Protein AF-B5IKN6-F1 (afdb_monomer_lite)

Structure (mmCIF, N/CA/C/O backbone):
data_AF-B5IKN6-F1
#
_entry.id   AF-B5IKN6-F1
#
loop_
_atom_site.group_PDB
_atom_site.id
_atom_site.type_symbol
_atom_site.label_atom_id
_atom_site.label_alt_id
_atom_site.label_comp_id
_atom_site.label_asym_id
_atom_site.label_entity_id
_atom_site.label_seq_id
_atom_site.pdbx_PDB_ins_code
_atom_site.Cartn_x
_atom_site.Cartn_y
_atom_site.Cartn_z
_atom_site.occupancy
_atom_site.B_iso_or_equiv
_atom_site.auth_seq_id
_atom_site.auth_comp_id
_atom_site.auth_asym_id
_atom_site.auth_atom_id
_atom_site.pdbx_PDB_model_num
ATOM 1 N N . MET A 1 1 ? 20.873 3.061 -1.539 1.00 46.25 1 MET A N 1
ATOM 2 C CA . MET A 1 1 ? 19.699 2.345 -2.075 1.00 46.25 1 MET A CA 1
ATOM 3 C C . MET A 1 1 ? 19.416 2.955 -3.427 1.00 46.25 1 MET A C 1
ATOM 5 O O . MET A 1 1 ? 19.333 4.172 -3.497 1.00 46.25 1 MET A O 1
ATOM 9 N N . THR A 1 2 ? 19.391 2.159 -4.491 1.00 53.03 2 THR A N 1
ATOM 10 C CA . THR A 1 2 ? 18.899 2.641 -5.787 1.00 53.03 2 THR A CA 1
ATOM 11 C C . THR A 1 2 ? 17.390 2.832 -5.638 1.00 53.03 2 THR A C 1
ATOM 13 O O . THR A 1 2 ? 16.759 1.903 -5.126 1.00 53.03 2 THR A O 1
ATOM 16 N N . PRO A 1 3 ? 16.816 3.995 -5.989 1.00 59.75 3 PRO A N 1
ATOM 17 C CA . PRO A 1 3 ? 15.366 4.152 -5.999 1.00 59.75 3 PRO A CA 1
ATOM 18 C C . PRO A 1 3 ? 14.759 3.054 -6.877 1.00 59.75 3 PRO A C 1
ATOM 20 O O . PRO A 1 3 ? 15.257 2.778 -7.971 1.00 59.75 3 PRO A O 1
ATOM 23 N N . GLY A 1 4 ? 13.757 2.355 -6.345 1.00 67.06 4 GL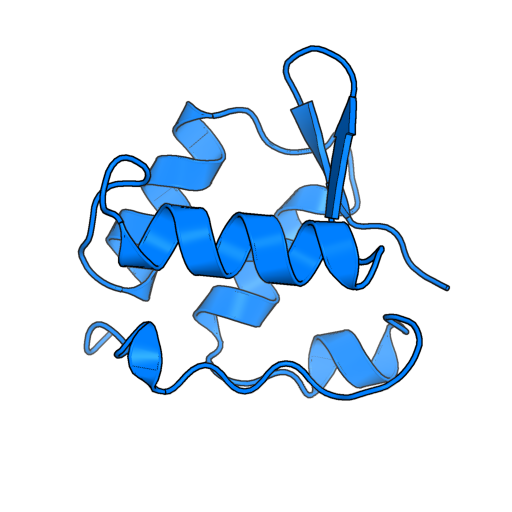Y A N 1
ATOM 24 C CA . GLY A 1 4 ? 12.999 1.377 -7.116 1.00 67.06 4 GLY A CA 1
ATOM 25 C C . GLY A 1 4 ? 12.117 2.073 -8.148 1.00 67.06 4 GLY A C 1
ATOM 26 O O . GLY A 1 4 ? 11.743 3.227 -7.967 1.00 67.06 4 GLY A O 1
ATOM 27 N N . ASP A 1 5 ? 11.750 1.358 -9.206 1.00 79.00 5 ASP A N 1
ATOM 28 C CA . ASP A 1 5 ? 10.713 1.805 -10.136 1.00 79.00 5 ASP A CA 1
ATOM 29 C C . ASP A 1 5 ? 9.339 1.386 -9.587 1.00 79.00 5 ASP A C 1
ATOM 31 O O . ASP A 1 5 ? 9.114 0.200 -9.317 1.00 79.00 5 ASP A O 1
ATOM 35 N N . LEU A 1 6 ? 8.436 2.350 -9.371 1.00 82.69 6 LEU A N 1
ATOM 36 C CA . LEU A 1 6 ? 7.064 2.078 -8.921 1.00 82.69 6 LEU A CA 1
ATOM 37 C C . LEU A 1 6 ? 6.293 1.239 -9.944 1.00 82.69 6 LEU A C 1
ATOM 39 O O . LEU A 1 6 ? 5.525 0.359 -9.560 1.00 82.69 6 LEU A O 1
ATOM 43 N N . SER A 1 7 ? 6.566 1.442 -11.232 1.00 73.75 7 SER A N 1
ATOM 44 C CA . SER A 1 7 ? 5.906 0.746 -12.342 1.00 73.75 7 SER A CA 1
ATOM 45 C C . SER A 1 7 ? 6.242 -0.746 -12.380 1.00 73.75 7 SER A C 1
ATOM 47 O O . SER A 1 7 ? 5.505 -1.548 -12.949 1.00 73.75 7 SER A O 1
ATOM 49 N N . ALA A 1 8 ? 7.361 -1.13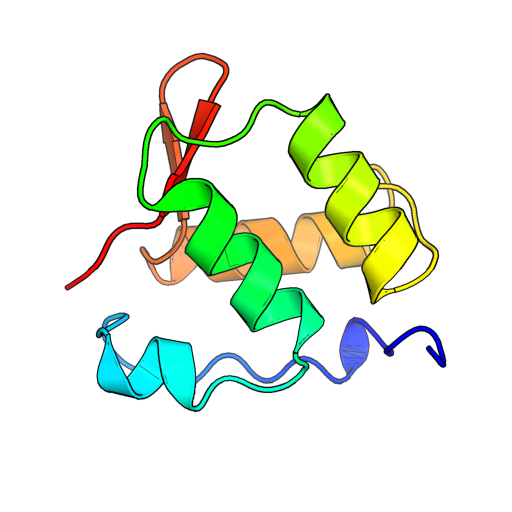7 -11.764 1.00 78.00 8 ALA A N 1
ATOM 50 C CA . ALA A 1 8 ? 7.813 -2.522 -11.677 1.00 78.00 8 ALA A CA 1
ATOM 51 C C . ALA A 1 8 ? 7.272 -3.261 -10.438 1.00 78.00 8 ALA A C 1
ATOM 53 O O . ALA A 1 8 ? 7.598 -4.433 -10.227 1.00 78.00 8 ALA A O 1
ATOM 54 N N . VAL A 1 9 ? 6.477 -2.599 -9.589 1.00 85.44 9 VAL A N 1
ATOM 55 C CA . VAL A 1 9 ? 5.926 -3.209 -8.377 1.00 85.44 9 VAL A CA 1
ATOM 56 C C . VAL A 1 9 ? 4.846 -4.221 -8.750 1.00 85.44 9 VAL A C 1
ATOM 58 O O . VAL A 1 9 ? 3.745 -3.871 -9.166 1.00 85.44 9 VAL A O 1
ATOM 61 N N . VAL A 1 10 ? 5.145 -5.502 -8.538 1.00 84.94 10 VAL A N 1
ATOM 62 C CA . VAL A 1 10 ? 4.173 -6.584 -8.703 1.00 84.94 10 VAL A CA 1
ATOM 63 C C . VAL A 1 10 ? 3.527 -6.873 -7.354 1.00 84.94 10 VAL A C 1
ATOM 65 O O . VAL A 1 10 ? 4.206 -7.263 -6.406 1.00 84.94 10 VAL A O 1
ATOM 68 N N . VAL A 1 11 ? 2.207 -6.704 -7.270 1.00 86.25 11 VAL A N 1
ATOM 69 C CA . VAL A 1 11 ? 1.409 -7.058 -6.089 1.00 86.25 11 VAL A CA 1
ATOM 70 C C . VAL A 1 11 ? 0.816 -8.457 -6.302 1.00 86.25 11 VAL A C 1
ATOM 72 O O . VAL A 1 11 ? -0.051 -8.611 -7.164 1.00 86.25 11 VAL A O 1
ATOM 75 N N . PRO A 1 12 ? 1.269 -9.486 -5.556 1.00 86.81 12 PRO A N 1
ATOM 76 C CA . PRO A 1 12 ? 0.731 -10.837 -5.651 1.00 86.81 12 PRO A CA 1
ATOM 77 C C . PRO A 1 12 ? -0.786 -10.919 -5.503 1.00 86.81 12 PRO A C 1
ATOM 79 O O . PRO A 1 12 ? -1.432 -10.107 -4.831 1.00 86.81 12 PRO A O 1
ATOM 82 N N . GLU A 1 13 ? -1.354 -11.977 -6.074 1.00 86.56 13 GLU A N 1
ATOM 83 C CA . GLU A 1 13 ? -2.745 -12.303 -5.820 1.00 86.56 13 GLU A CA 1
ATOM 84 C C . GLU A 1 13 ? -2.954 -12.964 -4.443 1.00 86.56 13 GLU A C 1
ATOM 86 O O . GLU A 1 13 ? -2.066 -13.614 -3.899 1.00 86.56 13 GLU A O 1
ATOM 91 N N . GLY A 1 14 ? -4.151 -12.796 -3.877 1.00 88.56 14 GLY A N 1
ATOM 92 C CA . GLY A 1 14 ? -4.562 -13.312 -2.575 1.00 88.56 14 GLY A CA 1
ATOM 93 C C . GLY A 1 14 ? -4.514 -12.304 -1.413 1.00 88.56 14 GLY A C 1
ATOM 94 O O . GLY A 1 14 ? -4.194 -11.122 -1.590 1.00 88.56 14 GLY A O 1
ATOM 95 N N . PRO A 1 15 ? -4.893 -12.761 -0.206 1.00 91.44 15 PRO A N 1
ATOM 96 C CA . PRO A 1 15 ? -4.778 -11.975 1.016 1.00 91.44 15 PRO A CA 1
ATOM 97 C C . PRO A 1 15 ? -3.310 -11.747 1.398 1.00 91.44 15 PRO A C 1
ATOM 99 O O . PRO A 1 15 ? -2.432 -12.569 1.118 1.00 91.44 15 PRO A O 1
ATOM 102 N N . LEU A 1 16 ? -3.042 -10.631 2.077 1.00 94.44 16 LEU A N 1
ATOM 103 C CA . LEU A 1 16 ? -1.721 -10.362 2.628 1.00 94.44 16 LEU A CA 1
ATOM 104 C C . LEU A 1 16 ? -1.518 -11.200 3.890 1.00 94.44 16 LEU A C 1
ATOM 106 O O . LEU A 1 16 ? -2.083 -10.902 4.937 1.00 94.44 16 LEU A O 1
ATOM 110 N N . THR A 1 17 ? -0.663 -12.210 3.814 1.00 94.00 17 THR A N 1
ATOM 111 C CA . THR A 1 17 ? -0.227 -12.971 4.992 1.00 94.00 17 THR A CA 1
ATOM 112 C C . THR A 1 17 ? 1.138 -12.474 5.475 1.00 94.00 17 THR A C 1
ATOM 114 O O . THR A 1 17 ? 1.852 -11.779 4.747 1.00 94.00 17 THR A O 1
ATOM 117 N N . MET A 1 18 ? 1.559 -12.852 6.688 1.00 92.94 18 MET A N 1
ATOM 118 C CA . MET A 1 18 ? 2.913 -12.528 7.167 1.00 92.94 18 MET A CA 1
ATOM 119 C C . MET A 1 18 ? 4.014 -13.150 6.299 1.00 92.94 18 MET A C 1
ATOM 121 O O . MET A 1 18 ? 5.044 -12.515 6.085 1.00 92.94 18 MET A O 1
ATOM 125 N N . SER A 1 19 ? 3.812 -14.362 5.778 1.00 92.31 19 SER A N 1
ATOM 126 C CA . SER A 1 19 ? 4.764 -15.001 4.865 1.00 92.31 19 SER A CA 1
ATOM 127 C C . SER A 1 19 ? 4.833 -14.258 3.532 1.00 92.31 19 SER A C 1
ATOM 129 O O . SER A 1 19 ? 5.936 -13.928 3.098 1.00 92.31 19 SER A O 1
ATOM 131 N N . THR A 1 20 ? 3.685 -13.909 2.935 1.00 92.12 20 THR A N 1
ATOM 132 C CA . THR A 1 20 ? 3.642 -13.093 1.710 1.00 92.12 20 THR A CA 1
ATOM 133 C C . THR A 1 20 ? 4.348 -11.763 1.936 1.00 92.12 20 THR A C 1
ATOM 135 O O . THR A 1 20 ? 5.244 -11.417 1.177 1.00 92.12 20 THR A O 1
ATOM 138 N N . LEU A 1 21 ? 4.028 -11.060 3.027 1.00 93.00 21 LEU A N 1
ATOM 139 C CA . LEU A 1 21 ? 4.635 -9.779 3.383 1.00 93.00 21 LEU A CA 1
ATOM 140 C C . LEU A 1 21 ? 6.164 -9.858 3.456 1.00 93.00 21 LEU A C 1
ATOM 142 O O . LEU A 1 21 ? 6.851 -8.976 2.949 1.00 93.00 21 LEU A O 1
ATOM 146 N N . LEU A 1 22 ? 6.712 -10.900 4.082 1.00 91.50 22 LEU A N 1
ATOM 147 C CA . LEU A 1 22 ? 8.161 -11.079 4.195 1.00 91.50 22 LEU A CA 1
ATOM 148 C C . LEU A 1 22 ? 8.833 -11.405 2.855 1.00 91.50 22 LEU A C 1
ATOM 150 O O . LEU A 1 22 ? 10.013 -11.094 2.703 1.00 91.50 22 LEU A O 1
ATOM 154 N N . ALA A 1 23 ? 8.093 -11.980 1.907 1.00 91.38 23 ALA A N 1
ATOM 155 C CA . ALA A 1 23 ? 8.560 -12.312 0.565 1.00 91.38 23 ALA A CA 1
ATOM 156 C C . ALA A 1 23 ? 8.353 -11.185 -0.466 1.00 91.38 23 ALA A C 1
ATOM 158 O O . ALA A 1 23 ? 8.859 -11.296 -1.579 1.00 91.38 23 ALA A O 1
ATOM 159 N N . LEU A 1 24 ? 7.629 -10.107 -0.127 1.00 90.88 24 LEU A N 1
ATOM 160 C CA . LEU A 1 24 ? 7.329 -9.025 -1.071 1.00 90.88 24 LEU A CA 1
ATOM 161 C C . LEU A 1 24 ? 8.583 -8.286 -1.518 1.00 90.88 24 LEU A C 1
ATOM 163 O O . LEU A 1 24 ? 9.319 -7.759 -0.682 1.00 90.88 24 LEU A O 1
ATOM 167 N N . GLU A 1 25 ? 8.746 -8.164 -2.828 1.00 87.31 25 GLU A N 1
ATOM 168 C CA . GLU A 1 25 ? 9.671 -7.240 -3.470 1.00 87.31 25 GLU A CA 1
ATOM 169 C C . GLU A 1 25 ? 8.870 -6.185 -4.253 1.00 87.31 25 GLU A C 1
ATOM 171 O O . GLU A 1 25 ? 7.790 -6.493 -4.759 1.00 87.31 25 GLU A O 1
ATOM 176 N N . PRO A 1 26 ? 9.358 -4.939 -4.340 1.00 88.06 26 PRO A N 1
ATOM 177 C CA . PRO A 1 26 ? 10.612 -4.448 -3.767 1.00 88.06 26 PRO A CA 1
ATOM 178 C C . PRO A 1 26 ? 10.565 -4.298 -2.234 1.00 88.06 26 PRO A C 1
ATOM 180 O O . PRO A 1 26 ? 9.502 -4.128 -1.633 1.00 88.06 26 PRO A O 1
ATOM 183 N N . ALA A 1 27 ? 11.732 -4.286 -1.582 1.00 89.62 27 ALA A N 1
ATOM 184 C CA . ALA A 1 27 ? 11.863 -4.057 -0.135 1.00 89.62 27 ALA A CA 1
ATOM 185 C C . ALA A 1 27 ? 11.126 -2.796 0.377 1.00 89.62 27 ALA A C 1
ATOM 187 O O . ALA A 1 27 ? 10.671 -2.769 1.525 1.00 89.62 27 ALA A O 1
ATOM 188 N N . ALA A 1 28 ? 10.973 -1.770 -0.467 1.00 91.19 28 ALA A N 1
ATOM 189 C CA . ALA A 1 28 ? 10.194 -0.570 -0.169 1.00 91.19 28 ALA A CA 1
ATOM 190 C C . ALA A 1 28 ? 8.695 -0.872 0.030 1.00 91.19 28 ALA A C 1
ATOM 192 O O . ALA A 1 28 ? 8.114 -0.427 1.021 1.00 91.19 28 ALA A O 1
ATOM 193 N N . LEU A 1 29 ? 8.094 -1.722 -0.816 1.00 92.94 29 LEU A N 1
ATOM 194 C CA . LEU A 1 29 ? 6.706 -2.180 -0.660 1.00 92.94 29 LEU A CA 1
ATOM 195 C C . LEU A 1 29 ? 6.526 -2.939 0.659 1.00 92.94 29 LEU A C 1
ATOM 197 O O . LEU A 1 29 ? 5.587 -2.697 1.419 1.00 92.94 29 LEU A O 1
ATOM 201 N N . ARG A 1 30 ? 7.473 -3.825 0.976 1.00 93.44 30 ARG A N 1
ATOM 202 C CA . ARG A 1 30 ? 7.487 -4.536 2.257 1.00 93.44 30 ARG A CA 1
ATOM 203 C C . ARG A 1 30 ? 7.551 -3.566 3.435 1.00 93.44 30 ARG A C 1
ATOM 205 O O . ARG A 1 30 ? 6.840 -3.756 4.421 1.00 93.44 30 ARG A O 1
ATOM 212 N N . ARG A 1 31 ? 8.399 -2.537 3.365 1.00 92.62 31 ARG A N 1
ATOM 213 C CA . ARG A 1 31 ? 8.536 -1.523 4.421 1.00 92.62 31 ARG A CA 1
ATOM 214 C C . ARG A 1 31 ? 7.252 -0.715 4.597 1.00 92.62 31 ARG A C 1
ATOM 216 O O . ARG A 1 31 ? 6.832 -0.547 5.741 1.00 92.62 31 ARG A O 1
ATOM 223 N N . LEU A 1 32 ? 6.613 -0.307 3.500 1.00 94.31 32 LEU A N 1
ATOM 224 C CA . LEU A 1 32 ? 5.310 0.360 3.491 1.00 94.31 32 LEU A CA 1
ATOM 225 C C . LEU A 1 32 ? 4.264 -0.472 4.238 1.00 94.31 32 LEU A C 1
ATOM 227 O O . LEU A 1 32 ? 3.693 -0.026 5.233 1.00 94.31 32 LEU A O 1
ATOM 231 N N . LEU A 1 33 ? 4.087 -1.734 3.849 1.00 95.31 33 LEU A N 1
ATOM 232 C CA . LEU A 1 33 ? 3.078 -2.588 4.471 1.00 95.31 33 LEU A CA 1
ATOM 233 C C . LEU A 1 33 ? 3.430 -2.936 5.926 1.00 95.31 33 LEU A C 1
ATOM 235 O O . LEU A 1 33 ? 2.544 -2.966 6.778 1.00 95.31 33 LEU A O 1
ATOM 239 N N . LYS A 1 34 ? 4.709 -3.116 6.276 1.00 94.06 34 LYS A N 1
ATOM 240 C CA . LYS A 1 34 ? 5.115 -3.309 7.682 1.00 94.06 34 LYS A CA 1
ATOM 241 C C . LYS A 1 34 ? 4.855 -2.071 8.542 1.00 94.06 34 LYS A C 1
ATOM 243 O O . LYS A 1 34 ? 4.487 -2.229 9.706 1.00 94.06 34 LYS A O 1
ATOM 248 N N . GLY A 1 35 ? 5.028 -0.868 7.993 1.00 92.00 35 GLY A N 1
ATOM 249 C CA . GLY A 1 35 ? 4.733 0.386 8.688 1.00 92.00 35 GLY A CA 1
ATOM 250 C C . GLY A 1 35 ? 3.260 0.490 9.089 1.00 92.00 35 GLY A C 1
ATOM 251 O O . GLY A 1 35 ? 2.951 0.876 10.217 1.00 92.00 35 GLY A O 1
ATOM 252 N N . GLY A 1 36 ? 2.356 0.029 8.222 1.00 92.75 36 GLY A N 1
ATOM 253 C CA . GLY A 1 36 ? 0.915 0.060 8.476 1.00 92.75 36 GLY A CA 1
ATOM 254 C C . GLY A 1 36 ? 0.384 -0.99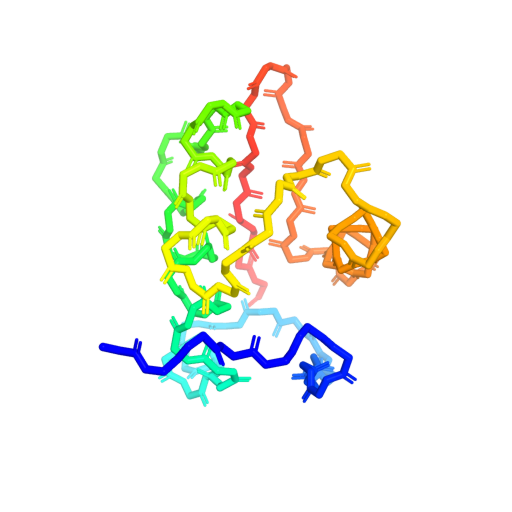4 9.461 1.00 92.75 36 GLY A C 1
ATOM 255 O O . GLY A 1 36 ? -0.756 -0.861 9.897 1.00 92.75 36 GLY A O 1
ATOM 256 N N . LEU A 1 37 ? 1.161 -2.017 9.853 1.00 91.38 37 LEU A N 1
ATOM 257 C CA . LEU A 1 37 ? 0.677 -3.126 10.707 1.00 91.38 37 LEU A CA 1
ATOM 258 C C . LEU A 1 37 ? 0.408 -2.749 12.171 1.00 91.38 37 LEU A C 1
ATOM 260 O O . LEU A 1 37 ? -0.296 -3.473 12.869 1.00 91.38 37 LEU A O 1
ATOM 264 N N . ARG A 1 38 ? 1.030 -1.679 12.677 1.00 82.12 38 ARG A N 1
ATOM 265 C CA . ARG A 1 38 ? 0.953 -1.314 14.101 1.00 82.12 38 ARG A CA 1
ATOM 266 C C . ARG A 1 38 ? -0.145 -0.288 14.354 1.00 82.12 38 ARG A C 1
ATOM 268 O O . ARG A 1 38 ? -1.308 -0.630 14.514 1.00 82.12 38 ARG A O 1
ATOM 275 N N . ARG A 1 39 ? 0.237 0.985 14.413 1.00 85.75 39 ARG A N 1
ATOM 276 C CA . ARG A 1 39 ? -0.669 2.110 14.664 1.00 85.75 39 ARG A CA 1
ATOM 277 C C . ARG A 1 39 ? -1.133 2.758 13.362 1.00 85.75 39 ARG A C 1
ATOM 279 O O . ARG A 1 39 ? -1.645 3.855 13.413 1.00 85.75 39 ARG A O 1
ATOM 286 N N . GLY A 1 40 ? -0.921 2.115 12.216 1.00 91.25 40 GLY A N 1
ATOM 287 C CA . GLY A 1 40 ? -1.010 2.785 10.924 1.00 91.25 40 GLY A CA 1
ATOM 288 C C . GLY A 1 40 ? 0.071 3.854 10.732 1.00 91.25 40 GLY A C 1
ATOM 289 O O . GLY A 1 40 ? 0.881 4.114 11.626 1.00 91.25 40 GLY A O 1
ATOM 290 N N . MET A 1 41 ? 0.092 4.442 9.542 1.00 95.06 41 MET A N 1
ATOM 291 C CA . MET A 1 41 ? 1.033 5.486 9.136 1.00 95.06 41 MET A CA 1
ATOM 292 C C . MET A 1 41 ? 0.280 6.777 8.839 1.00 95.06 41 MET A C 1
ATOM 294 O O . MET A 1 41 ? -0.780 6.728 8.218 1.00 95.06 41 MET A O 1
ATOM 298 N N . SER A 1 42 ? 0.816 7.925 9.246 1.00 95.00 42 SER A N 1
ATOM 299 C CA . SER A 1 42 ? 0.309 9.209 8.751 1.00 95.00 42 SER A CA 1
ATOM 300 C C . SER A 1 42 ? 0.667 9.409 7.274 1.00 95.00 42 SER A C 1
ATOM 302 O O . SER A 1 42 ? 1.491 8.674 6.722 1.00 95.00 42 SER A O 1
ATOM 304 N N . ALA A 1 43 ? 0.069 10.415 6.634 1.00 92.94 43 ALA A N 1
ATOM 305 C CA . ALA A 1 43 ? 0.413 10.781 5.262 1.00 92.94 43 ALA A CA 1
ATOM 306 C C . ALA A 1 43 ? 1.894 11.180 5.126 1.00 92.94 43 ALA A C 1
ATOM 308 O O . ALA A 1 43 ? 2.543 10.773 4.169 1.00 92.94 43 ALA A O 1
ATOM 309 N N . GLU A 1 44 ? 2.464 11.879 6.112 1.00 94.06 44 GLU A N 1
ATOM 310 C CA . GLU A 1 44 ? 3.879 12.276 6.110 1.00 94.06 44 GLU A CA 1
ATOM 311 C C . GLU A 1 44 ? 4.813 11.067 6.238 1.00 94.06 44 GLU A C 1
ATOM 313 O O . GLU A 1 44 ? 5.842 10.986 5.571 1.00 94.06 44 GLU A O 1
ATOM 318 N N . GLN A 1 45 ? 4.454 10.093 7.082 1.00 94.62 45 GLN A N 1
ATOM 319 C CA . GLN A 1 45 ? 5.216 8.847 7.196 1.00 94.62 45 GLN A CA 1
ATOM 320 C C . GLN A 1 45 ? 5.154 8.035 5.903 1.00 94.62 45 GLN A C 1
ATOM 322 O O . GLN A 1 45 ? 6.147 7.419 5.518 1.00 94.62 45 GLN A O 1
ATOM 327 N N . LEU A 1 46 ? 3.994 8.029 5.248 1.00 93.94 46 LEU A N 1
ATOM 328 C CA . LEU A 1 46 ? 3.805 7.371 3.966 1.00 93.94 46 LEU A CA 1
ATOM 329 C C . LEU A 1 46 ? 4.661 8.046 2.885 1.00 93.94 46 LEU A C 1
ATOM 331 O O . LEU A 1 46 ? 5.443 7.356 2.240 1.00 93.94 46 LEU A O 1
ATOM 335 N N . ASP A 1 47 ? 4.600 9.374 2.757 1.00 95.12 47 ASP A N 1
ATOM 336 C CA . ASP A 1 47 ? 5.417 10.146 1.808 1.00 95.12 47 ASP A CA 1
ATOM 337 C C . ASP A 1 47 ? 6.919 9.917 2.029 1.00 95.12 47 ASP A C 1
ATOM 339 O O . ASP A 1 47 ? 7.635 9.609 1.081 1.00 95.12 47 ASP A O 1
ATOM 343 N N . SER A 1 48 ? 7.390 9.905 3.281 1.00 94.50 48 SER A N 1
ATOM 344 C CA . SER A 1 48 ? 8.788 9.571 3.593 1.00 94.50 48 SER A CA 1
ATOM 345 C C . SER A 1 48 ? 9.190 8.175 3.103 1.00 94.50 48 SER A C 1
ATOM 347 O O . SER A 1 48 ? 10.310 7.999 2.630 1.00 94.50 48 SER A O 1
ATOM 349 N N . ILE A 1 49 ? 8.301 7.178 3.176 1.00 93.25 49 ILE A N 1
ATOM 350 C CA . ILE A 1 49 ? 8.582 5.834 2.649 1.00 93.25 49 ILE A CA 1
ATOM 351 C C . ILE A 1 49 ? 8.642 5.847 1.117 1.00 93.25 49 ILE A C 1
ATOM 353 O O . ILE A 1 49 ? 9.482 5.146 0.547 1.00 93.25 49 ILE A O 1
ATOM 357 N N . PHE A 1 50 ? 7.790 6.632 0.454 1.00 93.81 50 PHE A N 1
ATOM 358 C CA . PHE A 1 50 ? 7.824 6.784 -1.001 1.00 93.81 50 PHE A CA 1
ATOM 359 C C . PHE A 1 50 ? 9.117 7.460 -1.475 1.00 93.81 50 PHE A C 1
ATOM 361 O O . PHE A 1 50 ? 9.790 6.944 -2.371 1.00 93.81 50 PHE A O 1
ATOM 368 N N . GLN A 1 51 ? 9.529 8.532 -0.799 1.00 93.88 51 GLN A N 1
ATOM 369 C CA . GLN A 1 51 ? 10.785 9.235 -1.062 1.00 93.88 51 GLN A CA 1
ATOM 370 C C . GLN A 1 51 ? 11.999 8.320 -0.844 1.00 93.88 51 GLN A C 1
ATOM 372 O O . GLN A 1 51 ? 12.852 8.201 -1.720 1.00 93.88 51 GLN A O 1
ATOM 377 N N . ASP A 1 52 ? 12.053 7.599 0.279 1.00 92.25 52 ASP A N 1
ATOM 378 C CA . ASP A 1 52 ? 13.176 6.708 0.601 1.00 92.25 52 ASP A CA 1
ATOM 379 C C . ASP A 1 52 ? 13.250 5.475 -0.319 1.00 92.25 52 ASP A C 1
ATOM 381 O O . ASP A 1 52 ? 14.334 4.954 -0.598 1.00 92.25 52 ASP A O 1
ATOM 385 N N . GLY A 1 53 ? 12.092 4.944 -0.719 1.00 90.25 53 GLY A N 1
ATOM 386 C CA . GLY A 1 53 ? 11.981 3.688 -1.459 1.00 90.25 53 GLY A CA 1
ATOM 387 C C . GLY A 1 53 ? 12.087 3.846 -2.972 1.00 90.25 53 GLY A C 1
ATOM 388 O O . GLY A 1 53 ? 12.724 3.023 -3.633 1.00 90.25 53 GLY A O 1
ATOM 389 N N . TRP A 1 54 ? 11.473 4.899 -3.505 1.00 90.81 54 TRP A N 1
ATOM 390 C CA . TRP A 1 54 ? 11.290 5.115 -4.941 1.00 90.81 54 TRP A CA 1
ATOM 391 C C . TRP A 1 54 ? 11.723 6.517 -5.399 1.00 90.81 54 TRP A C 1
ATOM 393 O O . TRP A 1 54 ? 11.780 6.771 -6.596 1.00 90.81 54 TRP A O 1
ATOM 403 N N . GLY A 1 55 ? 12.096 7.419 -4.482 1.00 91.06 55 GLY A N 1
ATOM 404 C CA . GLY A 1 55 ? 12.570 8.762 -4.837 1.00 91.06 55 GLY A CA 1
ATOM 405 C C . GLY A 1 55 ? 11.473 9.686 -5.369 1.00 91.06 55 GLY A C 1
ATOM 406 O O . GLY A 1 55 ? 11.773 10.618 -6.113 1.00 91.06 55 GLY A O 1
ATOM 407 N N . CYS A 1 56 ? 10.211 9.417 -5.030 1.00 91.88 56 CYS A N 1
ATOM 408 C CA . CYS A 1 56 ? 9.054 10.168 -5.506 1.00 91.88 56 CYS A CA 1
ATOM 409 C C . CYS A 1 56 ? 8.169 10.640 -4.348 1.00 91.88 56 CYS A C 1
ATOM 411 O O . CYS A 1 56 ? 8.151 10.035 -3.275 1.00 91.88 56 CYS A O 1
ATOM 413 N N . SER A 1 57 ? 7.380 11.688 -4.595 1.00 93.38 57 SER A N 1
ATOM 414 C CA . SER A 1 57 ? 6.340 12.115 -3.656 1.00 93.38 57 SER A CA 1
ATOM 415 C C . SER A 1 57 ? 5.086 11.256 -3.783 1.00 93.38 57 SER A C 1
ATOM 417 O O . SER A 1 57 ? 4.742 10.779 -4.868 1.00 93.38 57 SER A O 1
ATOM 419 N N . LEU A 1 58 ? 4.368 11.126 -2.671 1.00 92.81 58 LEU A N 1
ATOM 420 C CA . LEU A 1 58 ? 3.048 10.520 -2.580 1.00 92.81 58 LEU A CA 1
ATOM 421 C C . LEU A 1 58 ? 2.027 11.154 -3.536 1.00 92.81 58 LEU A C 1
ATOM 423 O O . LEU A 1 58 ? 1.074 10.490 -3.926 1.00 92.81 58 LEU A O 1
ATOM 427 N N . GLU A 1 59 ? 2.204 12.419 -3.922 1.00 92.44 59 GLU A N 1
ATOM 428 C CA . GLU A 1 59 ? 1.289 13.133 -4.829 1.00 92.44 59 GLU A CA 1
ATOM 429 C C . GLU A 1 59 ? 1.459 12.746 -6.307 1.00 92.44 59 GLU A C 1
ATOM 431 O O . GLU A 1 59 ? 0.661 13.153 -7.152 1.00 92.44 59 GLU A O 1
ATOM 436 N N . THR A 1 60 ? 2.487 11.963 -6.643 1.00 92.88 60 THR A N 1
ATOM 437 C CA . THR A 1 60 ? 2.696 11.508 -8.021 1.00 92.88 60 THR A CA 1
ATOM 438 C C . THR A 1 60 ? 1.610 10.512 -8.456 1.00 92.88 60 THR A C 1
ATOM 440 O O . THR A 1 60 ? 1.133 9.733 -7.624 1.00 92.88 60 THR A O 1
ATOM 443 N N . PRO A 1 61 ? 1.220 10.494 -9.749 1.00 92.50 61 PRO A N 1
ATOM 444 C CA . PRO A 1 61 ? 0.219 9.554 -10.257 1.00 92.50 61 PRO A CA 1
ATOM 445 C C . PRO A 1 61 ? 0.553 8.094 -9.930 1.00 92.50 61 PRO A C 1
ATOM 447 O O . PRO A 1 61 ? -0.283 7.395 -9.368 1.00 92.50 61 PRO A O 1
ATOM 450 N N . ASP A 1 62 ? 1.799 7.675 -10.159 1.00 91.12 62 ASP A N 1
ATOM 451 C CA . ASP A 1 62 ? 2.251 6.297 -9.922 1.00 91.12 62 ASP A CA 1
ATOM 452 C C . ASP A 1 62 ? 2.146 5.894 -8.441 1.00 91.12 62 ASP A C 1
ATOM 454 O O . ASP A 1 62 ? 1.771 4.767 -8.105 1.00 91.12 62 ASP A O 1
ATOM 458 N N . ALA A 1 63 ? 2.446 6.823 -7.524 1.00 93.31 63 ALA A N 1
ATOM 459 C CA . ALA A 1 63 ? 2.305 6.57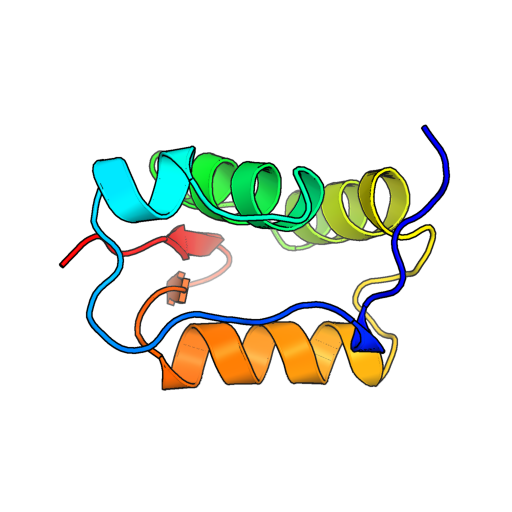3 -6.094 1.00 93.31 63 ALA A CA 1
ATOM 460 C C . ALA A 1 63 ? 0.831 6.397 -5.703 1.00 93.31 63 ALA A C 1
ATOM 462 O O . ALA A 1 63 ? 0.494 5.480 -4.948 1.00 93.31 63 ALA A O 1
ATOM 463 N N . GLN A 1 64 ? -0.054 7.236 -6.245 1.00 94.12 64 GLN A N 1
ATOM 464 C CA . GLN A 1 64 ? -1.496 7.128 -6.027 1.00 94.12 64 GLN A CA 1
ATOM 465 C C . GLN A 1 64 ? -2.065 5.831 -6.614 1.00 94.12 64 GLN A C 1
ATOM 467 O O . GLN A 1 64 ? -2.861 5.167 -5.949 1.00 94.12 64 GLN A O 1
ATOM 472 N N . GLU A 1 65 ? -1.625 5.422 -7.804 1.00 93.44 65 GLU A N 1
ATOM 473 C CA . GLU A 1 65 ? -2.021 4.156 -8.427 1.00 93.44 65 GLU A CA 1
ATOM 474 C C . GLU A 1 65 ? -1.608 2.951 -7.576 1.00 93.44 65 GLU A C 1
ATOM 476 O O . GLU A 1 65 ? -2.435 2.072 -7.314 1.00 93.44 65 GLU A O 1
ATOM 481 N N . LEU A 1 66 ? -0.376 2.931 -7.051 1.00 93.69 66 LEU A N 1
ATOM 482 C CA . LEU A 1 66 ? 0.064 1.870 -6.143 1.00 93.69 66 LEU A CA 1
ATOM 483 C C . LEU A 1 66 ? -0.797 1.819 -4.872 1.00 93.69 66 LEU A C 1
ATOM 485 O O . LEU A 1 66 ? -1.205 0.738 -4.444 1.00 93.69 66 LEU A O 1
ATOM 489 N N . LEU A 1 67 ? -1.104 2.964 -4.257 1.00 94.50 67 LEU A N 1
ATOM 490 C CA . LEU A 1 67 ? -1.968 2.995 -3.073 1.00 94.50 67 LEU A CA 1
ATOM 491 C C . LEU A 1 67 ? -3.366 2.466 -3.378 1.00 94.50 67 LEU A C 1
ATOM 493 O O . LEU A 1 67 ? -3.885 1.643 -2.621 1.00 94.50 67 LEU A O 1
ATOM 497 N N . GLN A 1 68 ? -3.964 2.905 -4.485 1.00 94.38 68 GLN A N 1
ATOM 498 C CA . GLN A 1 68 ? -5.273 2.429 -4.920 1.00 94.38 68 GLN A CA 1
ATOM 499 C C . GLN A 1 68 ? -5.262 0.922 -5.171 1.00 94.38 68 GLN A C 1
ATOM 501 O O . GLN A 1 68 ? -6.183 0.234 -4.731 1.00 94.38 68 GLN A O 1
ATOM 506 N N . LEU A 1 69 ? -4.203 0.390 -5.786 1.00 94.06 69 LEU A N 1
ATOM 507 C CA . LEU A 1 69 ? -4.028 -1.045 -5.991 1.00 94.06 69 LEU A CA 1
ATOM 508 C C . LEU A 1 69 ? -3.985 -1.804 -4.659 1.00 94.06 69 LEU A C 1
ATOM 510 O O . LEU A 1 69 ? -4.690 -2.799 -4.493 1.00 94.06 69 LEU A O 1
ATOM 514 N N . LEU A 1 70 ? -3.207 -1.330 -3.682 1.00 94.88 70 LEU A N 1
ATOM 515 C CA . LEU A 1 70 ? -3.107 -1.965 -2.362 1.00 94.88 70 LEU A CA 1
ATOM 516 C C . LEU A 1 70 ? -4.427 -1.901 -1.581 1.00 94.88 70 LEU A C 1
ATOM 518 O O . LE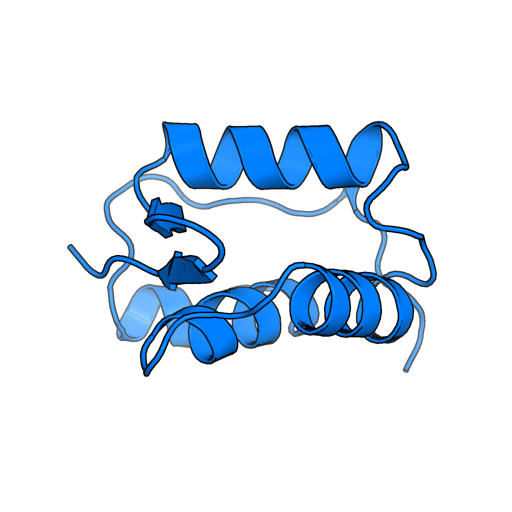U A 1 70 ? -4.761 -2.848 -0.863 1.00 94.88 70 LEU A O 1
ATOM 522 N N . VAL A 1 71 ? -5.192 -0.818 -1.740 1.00 94.62 71 VAL A N 1
ATOM 523 C CA . VAL A 1 71 ? -6.534 -0.674 -1.160 1.00 94.62 71 VAL A CA 1
ATOM 524 C C . VAL A 1 71 ? -7.529 -1.613 -1.829 1.00 94.62 71 VAL A C 1
ATOM 526 O O . VAL A 1 71 ? -8.235 -2.344 -1.136 1.00 94.62 71 VAL A O 1
ATOM 529 N N . ALA A 1 72 ? -7.545 -1.672 -3.160 1.00 93.44 72 ALA A N 1
ATOM 530 C CA . ALA A 1 72 ? -8.387 -2.596 -3.916 1.00 93.44 72 ALA A CA 1
ATOM 531 C C . ALA A 1 72 ? -8.066 -4.062 -3.584 1.00 93.44 72 ALA A C 1
ATOM 533 O O . ALA A 1 72 ? -8.963 -4.901 -3.517 1.00 93.44 72 ALA A O 1
ATOM 534 N N . ARG A 1 73 ? -6.794 -4.368 -3.293 1.00 92.75 73 ARG A N 1
ATOM 535 C CA . ARG A 1 73 ? -6.354 -5.688 -2.821 1.00 92.75 73 ARG A CA 1
ATOM 536 C C . ARG A 1 73 ? -6.808 -6.008 -1.393 1.00 92.75 73 ARG A C 1
ATOM 538 O O . ARG A 1 73 ? -6.708 -7.159 -0.970 1.00 92.75 73 ARG A O 1
ATOM 545 N N . GLY A 1 74 ? -7.267 -5.008 -0.643 1.00 93.94 74 GLY A N 1
ATOM 546 C CA . GLY A 1 74 ? -7.600 -5.112 0.776 1.00 93.94 74 GLY A CA 1
ATOM 547 C C . GLY A 1 74 ? -6.375 -5.187 1.690 1.00 93.94 74 GLY A C 1
ATOM 548 O O . GLY A 1 74 ? -6.517 -5.522 2.862 1.00 93.94 74 GLY A O 1
ATOM 549 N N . TRP A 1 75 ? -5.177 -4.906 1.173 1.00 95.12 75 TRP A N 1
ATOM 550 C CA . TRP A 1 75 ? -3.920 -4.959 1.928 1.00 95.12 75 TRP A CA 1
ATOM 551 C C . TRP A 1 75 ? -3.684 -3.682 2.722 1.00 95.12 75 TRP A C 1
ATOM 553 O O . TRP A 1 75 ? -3.062 -3.720 3.782 1.00 95.12 75 TRP A O 1
ATOM 563 N N . LEU A 1 76 ? -4.197 -2.561 2.223 1.00 95.50 76 LEU A N 1
ATOM 564 C CA . LEU A 1 76 ? -4.102 -1.256 2.852 1.00 95.50 76 LEU A CA 1
ATOM 565 C C . LEU A 1 76 ? -5.504 -0.653 2.989 1.00 95.50 76 LEU A C 1
ATOM 567 O O . LEU A 1 76 ? -6.371 -0.870 2.152 1.00 95.50 76 LEU A O 1
ATOM 571 N N . GLN A 1 77 ? -5.744 0.100 4.051 1.00 94.94 77 GLN A N 1
ATOM 572 C CA . GLN A 1 77 ? -6.974 0.866 4.233 1.00 94.94 77 GLN A CA 1
ATOM 573 C C . GLN A 1 77 ? -6.658 2.196 4.904 1.00 94.94 77 GLN A C 1
ATOM 575 O O . GLN A 1 77 ? -5.734 2.277 5.716 1.00 94.94 77 GLN A O 1
ATOM 580 N N . VAL A 1 78 ? -7.453 3.217 4.604 1.00 92.44 78 VAL A N 1
ATOM 5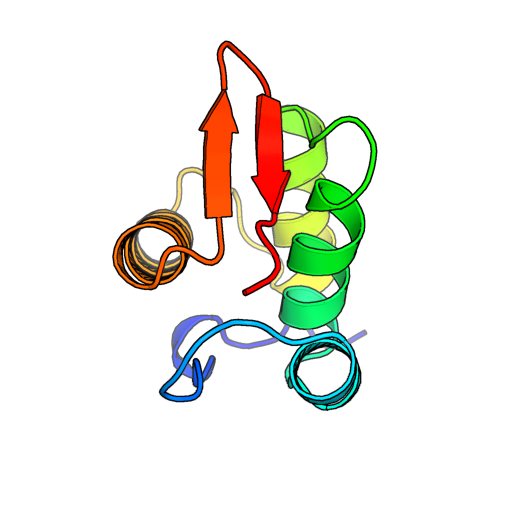81 C CA . VAL A 1 78 ? -7.439 4.470 5.356 1.00 92.44 78 VAL A CA 1
ATOM 582 C C . VAL A 1 78 ? -8.433 4.368 6.516 1.00 92.44 78 VAL A C 1
ATOM 584 O O . VAL A 1 78 ? -9.585 3.981 6.333 1.00 92.44 78 VAL A O 1
ATOM 587 N N . ASP A 1 79 ? -7.969 4.666 7.723 1.00 91.12 79 ASP A N 1
ATOM 588 C CA . ASP A 1 79 ? -8.745 4.698 8.960 1.00 91.12 79 ASP A CA 1
ATOM 589 C C . ASP A 1 79 ? -8.515 6.057 9.634 1.00 91.12 79 ASP A C 1
ATOM 591 O O . ASP A 1 79 ? -7.486 6.299 10.275 1.00 91.12 79 ASP A O 1
ATOM 595 N N . GLY A 1 80 ? -9.438 6.991 9.396 1.00 89.56 80 GLY A N 1
ATOM 596 C CA . GLY A 1 80 ? -9.263 8.395 9.760 1.00 89.56 80 GLY A CA 1
ATOM 597 C C . GLY A 1 80 ? -8.083 9.023 9.014 1.00 89.56 80 GLY A C 1
ATOM 598 O O . GLY A 1 80 ? -8.079 9.079 7.789 1.00 89.56 80 GLY A O 1
ATOM 599 N N . SER A 1 81 ? -7.075 9.491 9.752 1.00 90.12 81 SER A N 1
ATOM 600 C CA . SER A 1 81 ? -5.833 10.055 9.199 1.00 90.12 81 SER A CA 1
ATOM 601 C C . SER A 1 81 ? -4.698 9.033 9.057 1.00 90.12 81 SER A C 1
ATOM 603 O O . SER A 1 81 ? -3.558 9.414 8.784 1.00 90.12 81 SER A O 1
ATOM 605 N N . GLN A 1 82 ? -4.978 7.745 9.281 1.00 94.12 82 GLN A N 1
ATOM 606 C CA . GLN A 1 82 ? -3.959 6.702 9.324 1.00 94.12 82 GLN A CA 1
ATOM 607 C C . GLN A 1 82 ? -4.155 5.644 8.244 1.00 94.12 82 GLN A C 1
ATOM 609 O O . GLN A 1 82 ? -5.238 5.100 8.061 1.00 94.12 82 GLN A O 1
ATOM 614 N N . TRP A 1 83 ? -3.062 5.275 7.591 1.00 95.56 83 TRP A N 1
ATOM 615 C CA . TRP A 1 83 ? -2.983 4.178 6.639 1.00 95.56 83 TRP A CA 1
ATOM 616 C C . TRP A 1 83 ? -2.606 2.889 7.361 1.00 95.56 83 TRP A C 1
ATOM 618 O O . TRP A 1 83 ? -1.505 2.768 7.903 1.00 95.56 83 TRP A O 1
ATOM 628 N N . LYS A 1 84 ? -3.521 1.923 7.396 1.00 96.69 84 LYS A N 1
ATOM 629 C CA . LYS A 1 84 ? -3.363 0.656 8.114 1.00 96.69 84 LYS A CA 1
ATOM 630 C C . LYS A 1 84 ? -3.241 -0.509 7.150 1.00 96.69 84 LYS A C 1
ATOM 632 O O . LYS A 1 84 ? -4.029 -0.640 6.218 1.00 96.69 84 LYS A O 1
ATOM 637 N N . THR A 1 85 ? -2.291 -1.387 7.431 1.00 96.38 85 THR A N 1
ATOM 638 C CA . THR A 1 85 ? -2.123 -2.643 6.701 1.00 96.38 85 THR A CA 1
ATOM 639 C C . THR A 1 85 ? -3.036 -3.693 7.303 1.00 96.38 85 THR A C 1
ATOM 641 O O . THR A 1 85 ? -3.053 -3.870 8.523 1.00 96.38 85 THR A O 1
ATOM 644 N N . ARG A 1 86 ? -3.772 -4.418 6.464 1.00 94.94 86 ARG A N 1
ATOM 645 C CA . ARG A 1 86 ? -4.583 -5.556 6.896 1.00 94.94 86 ARG A CA 1
ATOM 646 C C . ARG A 1 86 ? -3.907 -6.851 6.493 1.00 94.94 86 ARG A C 1
ATOM 648 O O . ARG A 1 86 ? -3.550 -7.037 5.335 1.00 94.94 86 ARG A O 1
ATOM 655 N N . LEU A 1 87 ? -3.767 -7.739 7.468 1.00 91.75 87 LEU A N 1
ATOM 656 C CA . LEU A 1 87 ? -3.451 -9.134 7.207 1.00 91.75 87 LEU A CA 1
ATOM 657 C C . LEU A 1 87 ? -4.759 -9.910 7.020 1.00 91.75 87 LEU A C 1
ATOM 659 O O . LEU A 1 87 ? -5.755 -9.583 7.675 1.00 91.75 87 LEU A O 1
ATOM 663 N N . GLY A 1 88 ? -4.746 -10.895 6.128 1.00 83.56 88 GLY A N 1
ATOM 664 C CA . GLY A 1 88 ? -5.868 -11.790 5.837 1.00 83.56 88 GLY A CA 1
ATOM 665 C C . GLY A 1 88 ? -5.502 -13.254 5.994 1.00 83.56 88 GLY A C 1
ATOM 666 O O . GLY A 1 88 ? -4.288 -13.566 5.993 1.00 83.56 88 GLY A O 1
#

Radius of gyration: 11.74 Å; chains: 1; bounding box: 29×28×27 Å

Sequence (88 aa):
MTPGDLSAVVVPEGPLTMSTLLALEPAALRRLLKGGLRRGMSAEQLDSIFQDGWGCSLETPDAQELLQLLVARGWLQVDGSQWKTRLG

pLDDT: mean 89.92, std 8.52, range [46.25, 96.69]

Secondary structure (DSSP, 8-state):
-PPPPGGG----SS---HHHHHH-SSHHHHHHHHHHTSS-B-HHHHHHHHHHHHS--TTSHHHHHHHHHHHHTTSEEEETTEEEE---

Foldseek 3Di:
DPADDLVPQDDDDDFAAPVNLVVGPPPLVSVQLVCQAPPADAQVRNQVSNCVRHVDGCPDPSNVVVQVVCVVRVQWDDDPRGIHGDGD